Protein AF-A0A5J4G2G1-F1 (afdb_monomer_lite)

Secondary structure (DSSP, 8-state):
-B-TT--B--HHIIIIISTTB-TTTS-B-BPPPPPPGGGTTTSPPPSS---------

Organism: NCBI:txid2494560

InterPro domains:
  IPR010696 Protein of unknown function DUF1272 [PF06906] (1-35)
  IPR013083 Zinc finger, RING/FYVE/PHD-type [G3DSA:3.30.40.10] (1-54)

Sequence (57 aa):
MICTFECTYCKECASKTFKNTCPNCGGNFTQRPIRPKHLLENYPASTTIVFKPKQIK

Foldseek 3Di:
DADPVGDDDDPCCCCPQVVQADPPPRDGDDDDDDDDPVCCVVPNDDPDDDDDDDDRD

pLDDT: mean 91.37, std 5.69, range [60.75, 95.94]

Radius of gyration: 13.28 Å; chains: 1; bounding box: 27×16×37 Å

Structure (mmCIF, N/CA/C/O backbone):
data_AF-A0A5J4G2G1-F1
#
_entry.id   AF-A0A5J4G2G1-F1
#
loop_
_atom_site.group_PDB
_atom_site.id
_atom_site.type_symbol
_atom_site.label_atom_id
_atom_site.label_alt_id
_atom_site.label_comp_id
_atom_site.label_asym_id
_atom_site.label_entity_id
_atom_site.label_seq_id
_atom_site.pdbx_PDB_ins_code
_atom_site.Cartn_x
_atom_site.Cartn_y
_atom_site.Cartn_z
_atom_site.occupancy
_atom_site.B_iso_or_equiv
_atom_site.auth_seq_id
_atom_site.auth_comp_id
_atom_site.auth_asym_id
_atom_site.auth_atom_id
_atom_site.pdbx_PDB_model_num
ATOM 1 N N . MET A 1 1 ? -4.717 -3.979 1.007 1.00 93.31 1 MET A N 1
ATOM 2 C CA . MET A 1 1 ? -6.093 -3.565 0.673 1.00 93.31 1 MET A CA 1
ATOM 3 C C . MET A 1 1 ? -6.062 -2.102 0.277 1.00 93.31 1 MET A C 1
ATOM 5 O O . MET A 1 1 ? -5.422 -1.336 0.987 1.00 93.31 1 MET A O 1
ATOM 9 N N . ILE A 1 2 ? -6.654 -1.736 -0.859 1.00 94.50 2 ILE A N 1
ATOM 10 C CA . ILE A 1 2 ? -6.621 -0.381 -1.435 1.00 94.50 2 ILE A CA 1
ATOM 11 C C . ILE A 1 2 ? -8.048 0.129 -1.693 1.00 94.50 2 ILE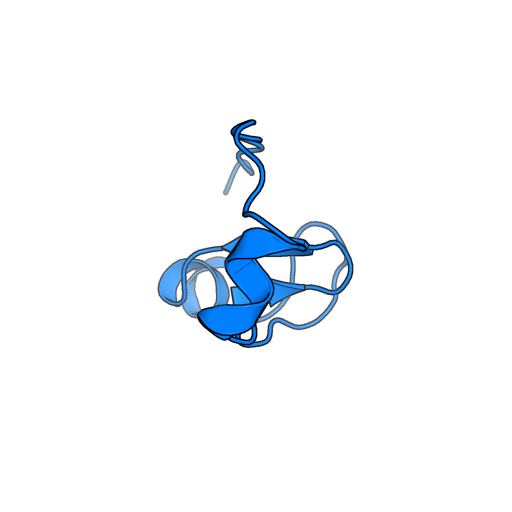 A C 1
ATOM 13 O O . ILE A 1 2 ? -8.934 -0.681 -1.960 1.00 94.50 2 ILE A O 1
ATOM 17 N N . CYS A 1 3 ? -8.281 1.439 -1.562 1.00 93.94 3 CYS A N 1
ATOM 18 C CA . CYS A 1 3 ? -9.547 2.096 -1.927 1.00 93.94 3 CYS A CA 1
ATOM 19 C C . CYS A 1 3 ? -9.387 2.979 -3.182 1.00 93.94 3 CYS A C 1
ATOM 21 O O . CYS A 1 3 ? -8.279 3.135 -3.690 1.00 93.94 3 CYS A O 1
ATOM 23 N N . THR A 1 4 ? -10.469 3.616 -3.649 1.00 93.31 4 THR A N 1
ATOM 24 C CA . THR A 1 4 ? -10.455 4.490 -4.846 1.00 93.31 4 THR A CA 1
ATOM 25 C C . THR A 1 4 ? -9.545 5.721 -4.744 1.00 93.31 4 THR A C 1
ATOM 27 O O . THR A 1 4 ? -9.154 6.266 -5.766 1.00 93.31 4 THR A O 1
ATOM 30 N N . PHE A 1 5 ? -9.200 6.158 -3.531 1.00 92.00 5 PHE A N 1
ATOM 31 C CA . PHE A 1 5 ? -8.249 7.254 -3.285 1.00 92.00 5 PHE A CA 1
ATOM 32 C C . PHE A 1 5 ? -6.848 6.732 -2.943 1.00 92.00 5 PHE A C 1
ATOM 34 O O . PHE A 1 5 ? -6.081 7.397 -2.251 1.00 92.00 5 PHE A O 1
ATOM 41 N N . GLU A 1 6 ? -6.557 5.490 -3.327 1.00 92.00 6 GLU A N 1
ATOM 42 C CA . GLU A 1 6 ? -5.277 4.819 -3.106 1.00 92.00 6 GLU A CA 1
ATOM 43 C C . GLU A 1 6 ? -4.822 4.753 -1.637 1.00 92.00 6 GLU A C 1
ATOM 45 O O . GLU A 1 6 ? -3.644 4.561 -1.343 1.00 92.00 6 GLU A O 1
ATOM 50 N N . CYS A 1 7 ? -5.748 4.840 -0.676 1.00 91.75 7 CYS A N 1
ATOM 51 C CA . CYS A 1 7 ? -5.409 4.590 0.723 1.00 91.75 7 CYS A CA 1
ATOM 52 C C . CYS A 1 7 ? -5.137 3.094 0.905 1.00 91.75 7 CYS A C 1
ATOM 54 O O . CYS A 1 7 ? -6.035 2.266 0.722 1.00 91.75 7 CYS A O 1
ATOM 56 N N . THR A 1 8 ? -3.907 2.746 1.273 1.00 92.12 8 THR A N 1
ATOM 57 C CA . THR A 1 8 ? -3.482 1.357 1.445 1.00 92.12 8 THR A CA 1
ATOM 58 C C . THR A 1 8 ? -3.410 0.964 2.912 1.00 92.12 8 THR A C 1
ATOM 60 O O . THR A 1 8 ? -2.708 1.600 3.693 1.00 92.12 8 THR A O 1
ATOM 63 N N . TYR A 1 9 ? -4.059 -0.145 3.260 1.00 91.94 9 TYR A N 1
ATOM 64 C CA . TYR A 1 9 ? -3.976 -0.762 4.583 1.00 91.94 9 TYR A CA 1
ATOM 65 C C . TYR A 1 9 ? -3.677 -2.258 4.480 1.00 91.94 9 TYR A C 1
ATOM 67 O O . TYR A 1 9 ? -3.918 -2.901 3.447 1.00 91.94 9 TYR A O 1
ATOM 75 N N . CYS A 1 10 ? -3.169 -2.826 5.572 1.00 93.19 10 CYS A N 1
ATOM 76 C CA . CYS A 1 10 ? -2.963 -4.263 5.695 1.00 93.19 10 CYS A CA 1
ATOM 77 C C . CYS A 1 10 ? -4.301 -5.029 5.606 1.00 93.19 10 CYS A C 1
ATOM 79 O O . CYS A 1 10 ? -5.366 -4.459 5.859 1.00 93.19 10 CYS A O 1
ATOM 81 N N . LYS A 1 11 ? -4.275 -6.317 5.222 1.00 93.75 11 LYS A N 1
ATOM 82 C CA . LYS A 1 11 ? -5.501 -7.141 5.101 1.00 93.75 11 LYS A CA 1
ATOM 83 C C . LYS A 1 11 ? -6.264 -7.209 6.424 1.00 93.75 11 LYS A C 1
ATOM 85 O O . LYS A 1 11 ? -7.481 -7.052 6.443 1.00 93.75 11 LYS A O 1
ATOM 90 N N . GLU A 1 12 ? -5.535 -7.391 7.518 1.00 94.56 12 GLU A N 1
ATOM 91 C CA . GLU A 1 12 ? -6.107 -7.448 8.859 1.00 94.56 12 GLU A CA 1
ATOM 92 C C . GLU A 1 12 ? -6.754 -6.122 9.271 1.00 94.56 12 GLU A C 1
ATOM 94 O O . GLU A 1 12 ? -7.902 -6.109 9.695 1.00 94.56 12 GLU A O 1
ATOM 99 N N . CYS A 1 13 ? -6.061 -5.007 9.046 1.00 92.88 13 CYS A N 1
ATOM 100 C CA . CYS A 1 13 ? -6.522 -3.652 9.322 1.00 92.88 13 CYS A CA 1
ATOM 101 C C . CYS A 1 13 ? -7.840 -3.361 8.585 1.00 92.88 13 CYS A C 1
ATO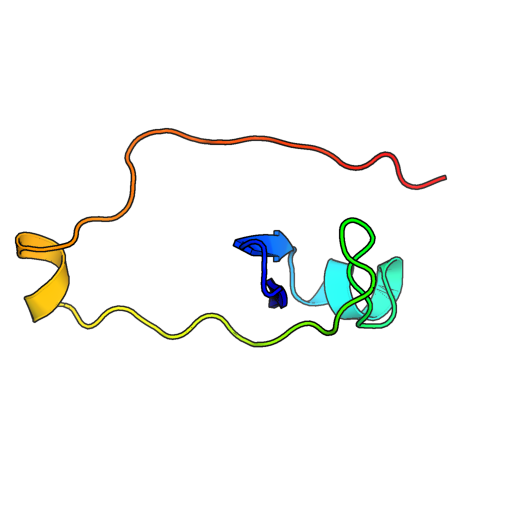M 103 O O . CYS A 1 13 ? -8.826 -2.927 9.175 1.00 92.88 13 CYS A O 1
ATOM 105 N N . ALA A 1 14 ? -7.873 -3.644 7.281 1.00 93.44 14 ALA A N 1
ATOM 106 C CA . ALA A 1 14 ? -9.058 -3.439 6.458 1.00 93.44 14 ALA A CA 1
ATOM 107 C C . ALA A 1 14 ? -10.247 -4.281 6.939 1.00 93.44 14 ALA A C 1
ATOM 109 O O . ALA A 1 14 ? -11.350 -3.756 7.039 1.00 93.44 14 ALA A O 1
ATOM 110 N N . SER A 1 15 ? -10.031 -5.556 7.276 1.00 93.50 15 SER A N 1
ATOM 111 C CA . SER A 1 15 ? -11.119 -6.462 7.652 1.00 93.50 15 SER A CA 1
ATOM 112 C C . SER A 1 15 ? -11.578 -6.305 9.103 1.00 93.50 15 SER A C 1
ATOM 114 O O . SER A 1 15 ? -12.779 -6.301 9.349 1.00 93.50 15 SER A O 1
ATOM 116 N N . LYS A 1 16 ? -10.655 -6.226 10.067 1.00 94.00 16 LYS A N 1
ATOM 117 C CA . LYS A 1 16 ? -10.969 -6.241 11.504 1.00 94.00 16 LYS A CA 1
ATOM 118 C C . LYS A 1 16 ? -11.211 -4.837 12.044 1.00 94.00 16 LYS A C 1
ATOM 120 O O . LYS A 1 16 ? -12.255 -4.584 12.632 1.00 94.00 16 LYS A O 1
ATOM 125 N N . THR A 1 17 ? -10.272 -3.921 11.814 1.00 92.12 17 THR A N 1
ATOM 126 C CA . THR A 1 17 ? -10.349 -2.551 12.344 1.00 92.12 17 THR A CA 1
ATOM 127 C C . THR A 1 17 ? -11.394 -1.731 11.600 1.00 92.12 17 THR A C 1
ATOM 129 O O . THR A 1 17 ? -12.211 -1.054 12.213 1.00 92.12 17 THR A O 1
ATOM 132 N N . PHE A 1 18 ? -11.387 -1.814 10.269 1.00 91.56 18 PHE A N 1
ATOM 133 C CA . PHE A 1 18 ? -12.199 -0.949 9.415 1.00 91.56 18 PHE A CA 1
ATOM 134 C C . PHE A 1 18 ? -13.434 -1.636 8.816 1.00 91.56 18 PHE A C 1
ATOM 136 O O . PHE A 1 18 ? -14.188 -0.995 8.091 1.00 91.56 18 PHE A O 1
ATOM 143 N N . LYS A 1 19 ? -13.661 -2.927 9.105 1.00 93.38 19 LYS A N 1
ATOM 144 C CA . LYS A 1 19 ? -14.839 -3.697 8.651 1.00 93.38 19 LYS A CA 1
ATOM 145 C C . LYS A 1 19 ? -15.109 -3.580 7.139 1.00 93.38 19 LYS A C 1
ATOM 147 O O . LYS A 1 19 ? -16.248 -3.489 6.702 1.00 93.38 19 LYS A O 1
ATOM 152 N N . ASN A 1 20 ? -14.038 -3.597 6.346 1.00 92.38 20 ASN A N 1
ATOM 153 C CA . ASN A 1 20 ? -14.001 -3.419 4.892 1.00 92.38 20 ASN A CA 1
ATOM 154 C C . ASN A 1 20 ? -14.447 -2.043 4.354 1.00 92.38 20 ASN A C 1
ATOM 156 O O . ASN A 1 20 ? -14.596 -1.896 3.140 1.00 92.38 20 ASN A O 1
ATOM 160 N N . THR A 1 21 ? -14.545 -1.028 5.215 1.00 93.31 21 THR A N 1
ATOM 161 C CA . THR A 1 21 ? -14.915 0.347 4.853 1.00 93.31 21 THR A CA 1
ATOM 162 C C . THR A 1 21 ? -13.754 1.305 5.089 1.00 93.31 21 THR A C 1
ATOM 164 O O . THR A 1 21 ? -13.207 1.397 6.182 1.00 93.31 21 THR A O 1
ATOM 167 N N . CYS A 1 22 ? -13.354 2.061 4.074 1.00 92.94 22 CYS A N 1
ATOM 168 C CA . CYS A 1 22 ? -12.241 2.989 4.180 1.00 92.94 22 CYS A CA 1
ATOM 169 C C . CYS A 1 22 ? -12.574 4.160 5.120 1.00 92.94 22 CYS A C 1
ATOM 171 O O . CYS A 1 22 ? -13.525 4.891 4.848 1.00 92.94 22 CYS A O 1
ATOM 173 N N . PRO A 1 23 ? -11.749 4.448 6.145 1.00 91.12 23 PRO A N 1
ATOM 174 C CA . PRO A 1 23 ? -12.000 5.563 7.062 1.00 91.12 23 PRO A CA 1
ATOM 175 C C . PRO A 1 23 ? -11.796 6.943 6.415 1.00 91.12 23 PRO A C 1
ATOM 177 O O . PRO A 1 23 ? -12.122 7.955 7.020 1.00 91.12 23 PRO A O 1
ATOM 180 N N . ASN A 1 24 ? -11.207 7.007 5.213 1.00 87.94 24 ASN A N 1
ATOM 181 C CA . ASN A 1 24 ? -10.943 8.269 4.520 1.00 87.94 24 ASN A CA 1
ATOM 182 C C . ASN A 1 24 ? -12.054 8.656 3.539 1.00 87.94 24 ASN A C 1
ATOM 184 O O . ASN A 1 24 ? -12.390 9.826 3.438 1.00 87.94 24 ASN A O 1
ATOM 188 N N . CYS A 1 25 ? -12.584 7.686 2.791 1.00 90.88 25 CYS A N 1
ATOM 189 C CA . CYS A 1 25 ? -13.567 7.949 1.740 1.00 90.88 25 CYS A CA 1
ATOM 190 C C . CYS A 1 25 ? -14.908 7.236 1.933 1.00 90.88 25 CYS A C 1
ATOM 192 O O . CYS A 1 25 ? -15.791 7.409 1.104 1.00 90.88 25 CYS A O 1
ATOM 194 N N . GLY A 1 26 ? -15.056 6.388 2.956 1.00 91.62 26 GLY A N 1
ATOM 195 C CA . GLY A 1 26 ? -16.266 5.587 3.175 1.00 91.62 26 GLY A CA 1
ATOM 196 C C . GLY A 1 26 ? -16.495 4.466 2.152 1.00 91.62 26 GLY A C 1
ATOM 197 O O . GLY A 1 26 ? -17.478 3.744 2.259 1.00 91.62 26 GLY A O 1
ATOM 198 N N . GLY A 1 27 ? -15.606 4.303 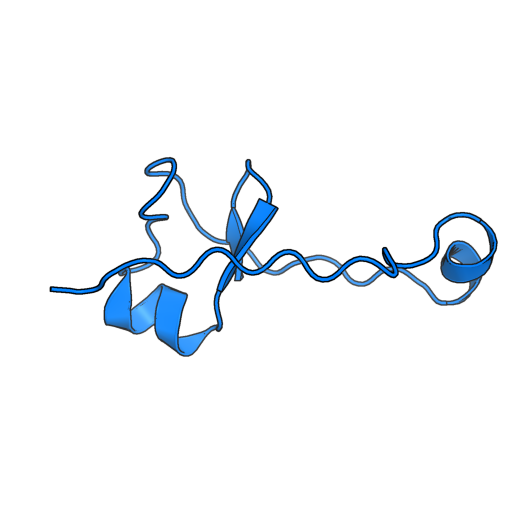1.166 1.00 93.62 27 GLY A N 1
ATOM 199 C CA . GLY A 1 27 ? -15.711 3.270 0.133 1.00 93.62 27 GLY A CA 1
ATOM 200 C C . GLY A 1 27 ? -15.200 1.897 0.577 1.00 93.62 27 GLY A C 1
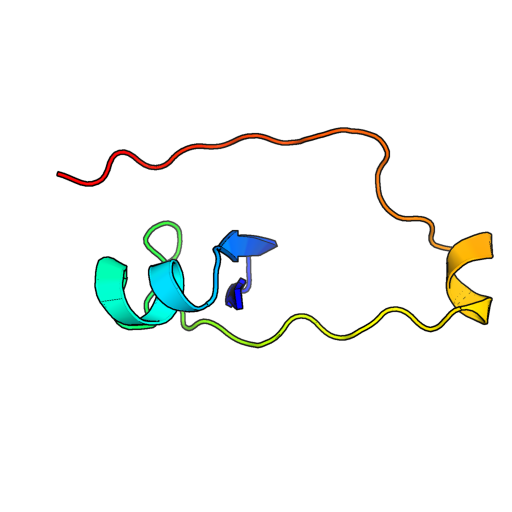ATOM 201 O O . GLY A 1 27 ? -14.608 1.748 1.644 1.00 93.62 27 GLY A O 1
ATOM 202 N N . ASN A 1 28 ? -15.374 0.891 -0.275 1.00 94.25 28 ASN A N 1
ATOM 203 C CA . ASN A 1 28 ? -14.895 -0.468 -0.037 1.00 94.25 28 ASN A CA 1
ATOM 204 C C . ASN A 1 28 ? -13.381 -0.618 -0.270 1.00 94.25 28 ASN A C 1
ATOM 206 O O . ASN A 1 28 ? -12.714 0.228 -0.875 1.00 94.25 28 ASN A O 1
ATOM 210 N N . PHE A 1 29 ? -12.842 -1.745 0.194 1.00 95.44 29 PHE A N 1
ATOM 211 C CA . PHE A 1 29 ? -11.469 -2.154 -0.074 1.00 95.44 29 PHE A CA 1
ATOM 212 C C . PHE A 1 29 ? -11.382 -3.297 -1.085 1.00 95.44 29 PHE A C 1
ATOM 214 O O . PHE A 1 29 ? -12.162 -4.245 -1.039 1.00 95.44 29 PHE A O 1
ATOM 221 N N . THR A 1 30 ? -10.352 -3.261 -1.928 1.00 94.75 30 THR A N 1
ATOM 222 C CA . THR A 1 30 ? -10.022 -4.330 -2.881 1.00 94.75 30 THR A CA 1
ATOM 223 C C . THR A 1 30 ? -8.535 -4.697 -2.823 1.00 94.75 30 THR A C 1
ATOM 225 O O . THR A 1 30 ? -7.723 -4.045 -2.148 1.00 94.75 30 THR A O 1
ATOM 228 N N . GLN A 1 31 ? -8.156 -5.797 -3.477 1.00 94.06 31 GLN A N 1
ATOM 229 C CA . GLN A 1 31 ? -6.750 -6.163 -3.645 1.00 94.06 31 GLN A CA 1
ATOM 230 C C . GLN A 1 31 ? -6.104 -5.254 -4.695 1.00 94.06 31 GLN A C 1
ATOM 232 O O . GLN A 1 31 ? -6.673 -5.027 -5.757 1.00 94.06 31 GLN A O 1
ATOM 237 N N . ARG A 1 32 ? -4.897 -4.749 -4.406 1.00 92.25 32 ARG A N 1
ATOM 238 C CA . ARG A 1 32 ? -4.120 -3.979 -5.383 1.00 92.25 32 ARG A CA 1
ATOM 239 C C . ARG A 1 32 ? -3.593 -4.936 -6.465 1.00 92.25 32 ARG A C 1
ATOM 241 O O . ARG A 1 32 ? -2.913 -5.895 -6.094 1.00 92.25 32 ARG A O 1
ATOM 248 N N . PRO A 1 33 ? -3.856 -4.686 -7.758 1.00 91.06 33 PRO A N 1
ATOM 249 C CA . PRO A 1 33 ? -3.281 -5.478 -8.838 1.00 91.06 33 PRO A CA 1
ATOM 250 C C . PRO A 1 33 ? -1.752 -5.442 -8.825 1.00 91.06 33 PRO A C 1
ATOM 252 O O . PRO A 1 33 ? -1.137 -4.436 -8.455 1.00 91.06 33 PRO A O 1
ATOM 255 N N . ILE A 1 34 ? -1.140 -6.547 -9.243 1.00 92.44 34 ILE A N 1
ATOM 256 C CA . ILE A 1 34 ? 0.313 -6.650 -9.387 1.00 92.44 34 ILE A CA 1
ATOM 257 C C . ILE A 1 34 ? 0.726 -5.900 -10.653 1.00 92.44 34 ILE A C 1
ATOM 259 O O . ILE A 1 34 ? 0.098 -6.063 -11.697 1.00 92.44 34 ILE A O 1
ATOM 263 N N . ARG A 1 35 ? 1.803 -5.110 -10.574 1.00 93.81 35 ARG A N 1
ATOM 264 C CA . ARG A 1 35 ? 2.453 -4.546 -11.762 1.00 93.81 35 ARG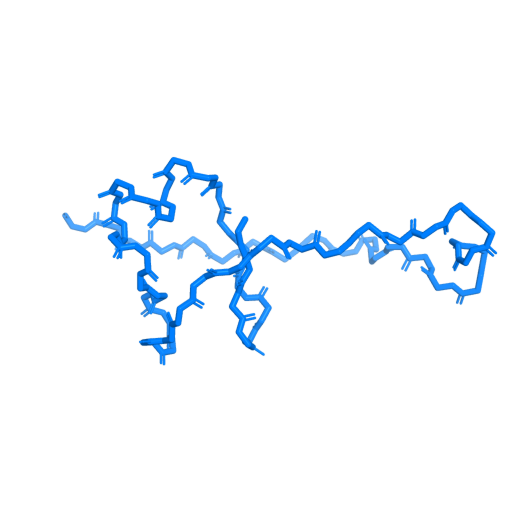 A CA 1
ATOM 265 C C . ARG A 1 35 ? 3.410 -5.593 -12.355 1.00 93.81 35 ARG A C 1
ATOM 267 O O . ARG A 1 35 ? 4.358 -5.965 -11.663 1.00 93.81 35 ARG A O 1
ATOM 274 N N . PRO A 1 36 ? 3.187 -6.080 -13.591 1.00 95.69 36 PRO A N 1
ATOM 275 C CA . PRO A 1 36 ? 4.072 -7.046 -14.239 1.00 95.69 36 PRO A CA 1
ATOM 276 C C . PRO A 1 36 ? 5.511 -6.541 -14.374 1.00 95.69 36 PRO A C 1
ATOM 278 O O . PRO A 1 36 ? 5.739 -5.347 -14.565 1.00 95.69 36 PRO A O 1
ATOM 281 N N . LYS A 1 37 ? 6.481 -7.466 -14.345 1.00 95.94 37 LYS A N 1
ATOM 282 C CA . LYS A 1 37 ? 7.918 -7.144 -14.335 1.00 95.94 37 LYS A CA 1
ATOM 283 C C . LYS A 1 37 ? 8.352 -6.255 -15.508 1.00 95.94 37 LYS A C 1
ATOM 285 O O . LYS A 1 37 ? 9.063 -5.287 -15.287 1.00 95.94 37 LYS A O 1
ATOM 290 N N . HIS A 1 38 ? 7.873 -6.541 -16.719 1.00 95.81 38 HIS A N 1
ATOM 291 C CA . HIS A 1 38 ? 8.229 -5.785 -17.929 1.00 95.81 38 HIS A CA 1
ATOM 292 C C . HIS A 1 38 ? 7.711 -4.334 -17.935 1.00 95.81 38 HIS A C 1
ATOM 294 O O . HIS A 1 38 ? 8.210 -3.508 -18.686 1.00 95.81 38 HIS A O 1
ATOM 300 N N . LEU A 1 39 ? 6.721 -4.002 -17.098 1.00 95.50 39 LEU A N 1
ATOM 301 C CA . LEU A 1 39 ? 6.202 -2.637 -16.970 1.00 95.50 39 LEU A CA 1
ATOM 302 C C . LEU A 1 39 ? 6.906 -1.837 -15.871 1.00 95.50 39 LEU A C 1
ATOM 304 O O . LEU A 1 39 ? 6.646 -0.645 -15.749 1.00 95.50 39 LEU A O 1
ATOM 308 N N . LEU A 1 40 ? 7.776 -2.458 -15.066 1.00 94.31 40 LEU A N 1
ATOM 309 C CA . LEU A 1 40 ? 8.512 -1.750 -14.014 1.00 94.31 40 LEU A CA 1
ATOM 310 C C . LEU A 1 40 ? 9.564 -0.790 -14.574 1.00 94.31 40 LEU A C 1
ATOM 312 O O . LEU A 1 40 ? 9.864 0.193 -13.909 1.00 94.31 40 LEU A O 1
ATOM 316 N N . GLU A 1 41 ? 10.087 -1.052 -15.773 1.00 94.12 41 GLU A N 1
ATOM 317 C CA . GLU A 1 41 ? 11.057 -0.172 -16.439 1.00 94.12 41 GLU A CA 1
ATOM 318 C C . GLU A 1 41 ? 10.415 1.165 -16.829 1.00 94.12 41 GLU A C 1
ATOM 320 O O . GLU A 1 41 ? 10.953 2.224 -16.522 1.00 94.12 41 GLU A O 1
ATOM 325 N N . ASN A 1 42 ? 9.218 1.117 -17.423 1.00 95.69 42 ASN A N 1
ATOM 326 C CA . ASN A 1 42 ? 8.482 2.315 -17.841 1.00 95.69 42 ASN A CA 1
ATOM 327 C C . ASN A 1 42 ? 7.689 2.966 -16.694 1.00 95.69 42 ASN A C 1
ATOM 329 O O . ASN A 1 42 ? 7.492 4.179 -16.683 1.00 95.69 42 ASN A O 1
ATOM 333 N N . TYR A 1 43 ? 7.214 2.166 -15.732 1.00 94.25 43 TYR A N 1
ATOM 334 C CA . TYR A 1 43 ? 6.343 2.608 -14.637 1.00 94.25 43 TYR A CA 1
ATOM 335 C C . TYR A 1 43 ? 6.845 2.091 -13.277 1.00 94.25 43 TYR A C 1
ATOM 337 O O . TYR A 1 43 ? 6.194 1.237 -12.649 1.00 94.25 43 TYR A O 1
ATOM 345 N N . PRO A 1 44 ? 7.999 2.583 -12.792 1.00 93.31 44 PRO A N 1
ATOM 346 C CA . PRO A 1 44 ? 8.558 2.145 -11.522 1.00 93.31 44 PRO A CA 1
ATOM 347 C C . PRO A 1 44 ? 7.650 2.519 -10.343 1.00 93.31 44 PRO A C 1
ATOM 349 O O . PRO A 1 44 ? 6.784 3.394 -10.417 1.00 93.31 44 PRO A O 1
ATOM 352 N N . ALA A 1 45 ? 7.824 1.821 -9.220 1.00 90.81 45 ALA A N 1
ATOM 353 C CA . ALA A 1 45 ? 7.203 2.247 -7.972 1.00 90.81 45 ALA A CA 1
ATOM 354 C C . ALA A 1 45 ? 7.790 3.598 -7.530 1.00 90.81 45 ALA A C 1
ATOM 356 O O . ALA A 1 45 ? 8.967 3.869 -7.757 1.00 90.81 45 ALA A O 1
ATOM 357 N N . SER A 1 46 ? 6.969 4.429 -6.883 1.00 90.31 46 SER A N 1
ATOM 358 C CA . SER A 1 46 ? 7.450 5.686 -6.308 1.00 90.31 46 SER A CA 1
ATOM 359 C C . SER A 1 46 ? 8.558 5.419 -5.287 1.00 90.31 46 SER A C 1
ATOM 361 O O . SER A 1 46 ? 8.431 4.518 -4.457 1.00 90.31 46 SER A O 1
ATOM 363 N N . THR A 1 47 ? 9.622 6.219 -5.335 1.00 94.12 47 THR A N 1
ATOM 364 C CA . THR A 1 47 ? 10.715 6.207 -4.350 1.00 94.12 47 THR A CA 1
ATOM 365 C C . THR A 1 47 ? 10.367 6.997 -3.090 1.00 94.12 47 THR A C 1
ATOM 367 O O . THR A 1 47 ? 11.018 6.847 -2.058 1.00 94.12 47 THR A O 1
ATOM 370 N N . THR A 1 48 ? 9.326 7.830 -3.144 1.00 94.62 48 THR A N 1
ATOM 371 C CA . THR A 1 48 ? 8.868 8.624 -2.005 1.00 94.62 48 THR A CA 1
ATOM 372 C C . THR A 1 48 ? 7.926 7.811 -1.125 1.00 94.62 48 THR A C 1
ATOM 374 O O . THR A 1 48 ? 6.883 7.331 -1.575 1.00 94.62 48 THR A O 1
ATOM 377 N N . ILE A 1 49 ? 8.257 7.712 0.162 1.00 89.69 49 ILE A N 1
ATOM 378 C CA . ILE A 1 49 ? 7.397 7.082 1.164 1.00 89.69 49 ILE A CA 1
ATOM 379 C C . ILE A 1 49 ? 6.378 8.110 1.662 1.00 89.69 49 ILE A C 1
ATOM 381 O O . ILE A 1 49 ? 6.739 9.123 2.258 1.00 89.69 49 ILE A O 1
ATOM 385 N N . VAL A 1 50 ? 5.091 7.833 1.452 1.00 87.88 50 VAL A N 1
ATOM 386 C CA . VAL A 1 50 ? 3.989 8.647 1.982 1.00 87.88 50 VAL A CA 1
ATOM 387 C C . VAL A 1 50 ? 3.400 7.945 3.203 1.00 87.88 50 VAL A C 1
ATOM 389 O O . VAL A 1 50 ? 2.667 6.967 3.072 1.00 87.88 50 VAL A O 1
ATOM 392 N N . PHE A 1 51 ? 3.702 8.455 4.398 1.00 88.44 51 PHE A N 1
ATOM 393 C CA . PHE A 1 51 ? 3.161 7.935 5.654 1.00 88.44 51 PHE A CA 1
ATOM 394 C C . PHE A 1 51 ? 2.031 8.832 6.173 1.00 88.44 51 PHE A C 1
ATOM 396 O O . PHE A 1 51 ? 2.245 9.999 6.492 1.00 88.44 51 PHE A O 1
ATOM 403 N N . LYS A 1 52 ? 0.808 8.293 6.233 1.00 85.62 52 LYS A N 1
ATOM 404 C CA . LYS A 1 52 ? -0.396 9.003 6.700 1.00 85.62 52 LYS A CA 1
ATOM 405 C C . LYS A 1 52 ? -1.148 8.144 7.725 1.00 85.62 52 LYS A C 1
ATOM 407 O O . LYS A 1 52 ? -2.115 7.474 7.350 1.00 85.62 52 LYS A O 1
ATOM 412 N N . PRO A 1 53 ? -0.702 8.111 8.994 1.00 85.81 53 PRO A N 1
ATOM 413 C CA . PRO A 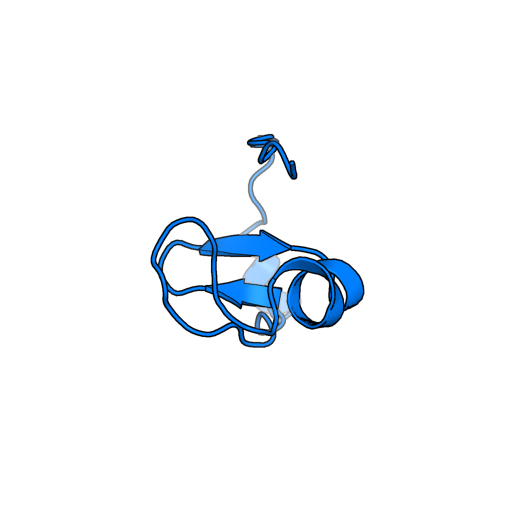1 53 ? -1.338 7.294 10.018 1.00 85.81 53 PRO A CA 1
ATOM 414 C C . PRO A 1 53 ? -2.761 7.786 10.294 1.00 85.81 53 PRO A C 1
ATOM 416 O O . PRO A 1 53 ? -3.045 8.985 10.266 1.00 85.81 53 PRO A O 1
ATOM 419 N N . LYS A 1 54 ? -3.668 6.849 10.569 1.00 84.00 54 LYS A N 1
ATOM 420 C CA . LYS A 1 54 ? -5.015 7.153 11.054 1.00 84.00 54 LYS A CA 1
ATOM 421 C C . LYS A 1 54 ? -5.062 6.843 12.540 1.00 84.00 54 LYS A C 1
ATOM 423 O O . LYS A 1 54 ? -4.656 5.757 12.945 1.00 84.00 54 LYS A O 1
ATOM 428 N N . GLN A 1 55 ? -5.537 7.797 13.334 1.00 78.19 55 GLN A N 1
ATOM 429 C CA . GLN A 1 55 ? -5.774 7.548 14.749 1.00 78.19 55 GLN A CA 1
ATOM 430 C C . GLN A 1 55 ? -7.002 6.651 14.883 1.00 78.19 55 GLN A C 1
ATOM 432 O O . GLN A 1 55 ? -8.093 7.011 14.443 1.00 78.19 55 GLN A O 1
ATOM 437 N N . ILE A 1 56 ? -6.790 5.462 15.432 1.00 73.88 56 ILE A N 1
ATOM 438 C CA . ILE A 1 56 ? -7.851 4.529 15.793 1.00 73.88 56 ILE A CA 1
ATOM 439 C C . ILE A 1 56 ? -8.153 4.835 17.262 1.00 73.88 56 ILE A C 1
ATOM 441 O O . ILE A 1 56 ? -7.232 4.793 18.077 1.00 73.88 56 ILE A O 1
ATOM 445 N N . LYS A 1 57 ? -9.390 5.246 17.558 1.00 60.75 57 LYS A N 1
ATOM 446 C CA . LYS A 1 57 ? -9.862 5.412 18.939 1.00 60.75 57 LYS A CA 1
ATOM 447 C C . LYS A 1 57 ? -10.187 4.060 19.554 1.00 60.75 57 LYS A C 1
ATOM 449 O O . LYS A 1 57 ? -10.676 3.194 18.792 1.00 60.75 57 LYS A O 1
#